Protein AF-K1SCF1-F1 (afdb_monomer)

Secondary structure (DSSP, 8-state):
-PPTT------HHHHHHHHHHHHTTPPPTT--TT--GGGTT----S--S------TTPPPP----TTSSHHHHHHHHTTSS--SSS-----S----GGGTTTT--TTSBHHHHHHHHHHHTT--HHHHHTTHHHHHHHHT-GGGTTSBGGGS-HHHHHHHHHHHHHHHHTT--

Organism: NCBI:txid408170

pLDDT: mean 72.85, std 18.07, range [28.92, 96.31]

Radius of gyration: 22.19 Å; Cα contacts (8 Å, |Δi|>4): 125; chains: 1; bounding box: 51×54×42 Å

Nearest PDB structures (foldseek):
  6an5-assembly1_A  TM=9.673E-01  e=7.065E-09  Aquifex aeolicus VF5
  8dl0-assembly1_A  TM=9.638E-01  e=7.892E-09  Aquifex aeolicus VF5
  8dl0-assembly1_C  TM=8.721E-01  e=1.163E-08  Aquifex aeolicus VF5
  6m96-assembly1_A-2  TM=8.632E-01  e=4.643E-08  Aquifex aeolicus VF5
  7k2t-assembly1_A  TM=8.158E-01  e=1.373E-08  Aquifex aeolicus VF5

Mean predicted aligned error: 15.74 Å

Foldseek 3Di:
DDAPDPDDDDDPVLVVQQVVCVVVVHDRPPPDPPDDPVCHPDDDDLDDDDDDDDDPPDDDDDDDDPSNNPVVVLCCQQVVDPDPDDDDDDDDFDDDPVCLPPQQDQQFFLQVSLVRVCPVSPHDPVLSVVCVVVLCVQLVCVVRRRPRNVPDDPSSSNSSSVSNPPSSCVVPD

InterPro domains:
  IPR003439 ABC transporter-like, ATP-binding domain [PF00005] (47-161)
  IPR027417 P-loop containing nucleoside triphosphate hydrolase [G3DSA:3.40.50.300] (36-164)
  IPR027417 P-loop containing nuc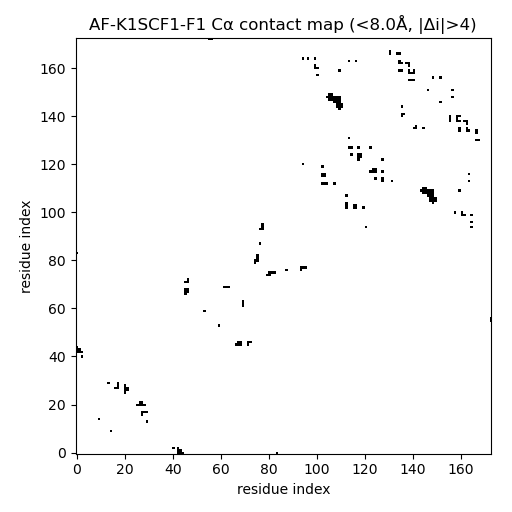leoside triphosphate hydrolase [SSF52540] (40-162)
  IPR050683 Bacterial Polysaccharide Export ATP-binding [PTHR46743] (41-164)

Structure (mmCIF, N/CA/C/O backbone):
data_AF-K1SCF1-F1
#
_entry.id   AF-K1SCF1-F1
#
loop_
_atom_site.group_PDB
_atom_site.id
_atom_site.type_symbol
_atom_site.label_atom_id
_atom_site.label_alt_id
_atom_site.label_comp_id
_atom_site.label_asym_id
_atom_site.label_entity_id
_atom_site.label_seq_id
_atom_site.pdbx_PDB_ins_code
_atom_site.Cartn_x
_atom_site.Cartn_y
_atom_site.Cartn_z
_atom_site.occupancy
_atom_site.B_iso_or_equiv
_atom_site.auth_seq_id
_atom_site.auth_comp_id
_atom_site.auth_asym_id
_atom_site.auth_atom_id
_atom_site.pdbx_PDB_model_num
ATOM 1 N N . GLN A 1 1 ? 12.894 2.328 -20.577 1.00 31.84 1 GLN A N 1
ATOM 2 C CA . GLN A 1 1 ? 13.942 3.375 -20.495 1.00 31.84 1 GLN A CA 1
ATOM 3 C C . GLN A 1 1 ? 13.448 4.508 -19.597 1.00 31.84 1 GLN A C 1
ATOM 5 O O . GLN A 1 1 ? 12.386 5.048 -19.871 1.00 31.84 1 GLN A O 1
ATOM 10 N N . TYR A 1 2 ? 14.151 4.835 -18.507 1.00 28.92 2 TYR A N 1
ATOM 11 C CA . TYR A 1 2 ? 13.762 5.920 -17.590 1.00 28.92 2 TYR A CA 1
ATOM 12 C C . TYR A 1 2 ? 14.666 7.130 -17.847 1.00 28.92 2 TYR A C 1
ATOM 14 O O . TYR A 1 2 ? 15.885 7.013 -17.729 1.00 28.92 2 TYR A O 1
ATOM 22 N N . LYS A 1 3 ? 14.091 8.273 -18.232 1.00 31.50 3 LYS A N 1
ATOM 23 C CA . LYS A 1 3 ? 14.832 9.535 -18.356 1.00 31.50 3 LYS A CA 1
ATOM 24 C C . LYS A 1 3 ? 14.816 10.243 -17.005 1.00 31.50 3 LYS A C 1
ATOM 26 O O . LYS A 1 3 ? 13.754 10.585 -16.492 1.00 31.50 3 LYS A O 1
ATOM 31 N N . LEU A 1 4 ? 15.993 10.443 -16.422 1.00 37.25 4 LEU A N 1
ATOM 32 C CA . LEU A 1 4 ? 16.154 11.315 -15.263 1.00 37.25 4 LEU A CA 1
ATOM 33 C C . LEU A 1 4 ? 15.909 12.772 -15.702 1.00 37.25 4 LEU A C 1
ATOM 35 O O . LEU A 1 4 ? 16.423 13.178 -16.742 1.00 37.25 4 LEU A O 1
ATOM 39 N N . GLY A 1 5 ? 15.161 13.550 -14.912 1.00 41.12 5 GLY A N 1
ATOM 40 C CA . GLY A 1 5 ? 15.111 15.015 -15.044 1.00 41.12 5 GLY A CA 1
ATOM 41 C C . GLY A 1 5 ? 13.875 15.629 -15.707 1.00 41.12 5 GLY A C 1
ATOM 42 O O . GLY A 1 5 ? 13.913 16.808 -16.034 1.00 41.12 5 GLY A O 1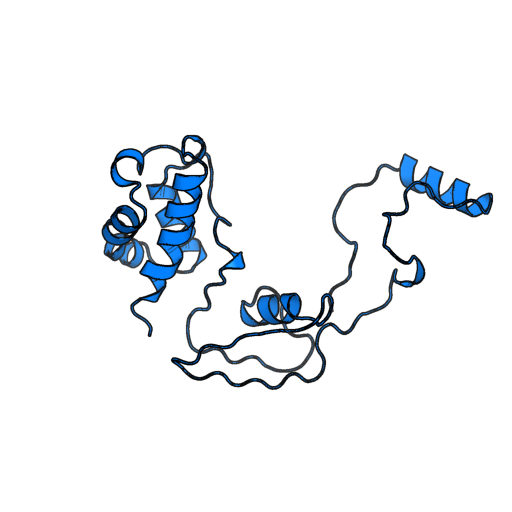
ATOM 43 N N . GLN A 1 6 ? 12.780 14.890 -15.901 1.00 38.72 6 GLN A N 1
ATOM 44 C CA . GLN A 1 6 ? 11.581 15.453 -16.532 1.00 38.72 6 GLN A CA 1
ATOM 45 C C . GLN A 1 6 ? 10.379 15.528 -15.584 1.00 38.72 6 GLN A C 1
ATOM 47 O O . GLN A 1 6 ? 9.333 14.978 -15.894 1.00 38.72 6 GLN A O 1
ATOM 52 N N . ILE A 1 7 ? 10.510 16.209 -14.437 1.00 34.25 7 ILE A N 1
ATOM 53 C CA . ILE A 1 7 ? 9.352 16.793 -13.736 1.00 34.25 7 ILE A CA 1
ATOM 54 C C . ILE A 1 7 ? 9.759 18.126 -13.087 1.00 34.25 7 ILE A C 1
ATOM 56 O O . ILE A 1 7 ? 10.538 18.132 -12.140 1.00 34.25 7 ILE A O 1
ATOM 60 N N . GLY A 1 8 ? 9.148 19.219 -13.559 1.00 32.62 8 GLY A N 1
ATOM 61 C CA . GLY A 1 8 ? 8.691 20.313 -12.692 1.00 32.62 8 GLY A CA 1
ATOM 62 C C . GLY A 1 8 ? 9.539 21.587 -12.614 1.00 32.62 8 GLY A C 1
ATOM 63 O O . GLY A 1 8 ? 10.477 21.653 -11.837 1.00 32.62 8 GLY A O 1
ATOM 64 N N . GLY A 1 9 ? 9.094 22.625 -13.335 1.00 40.50 9 GLY A N 1
ATOM 65 C CA . GLY A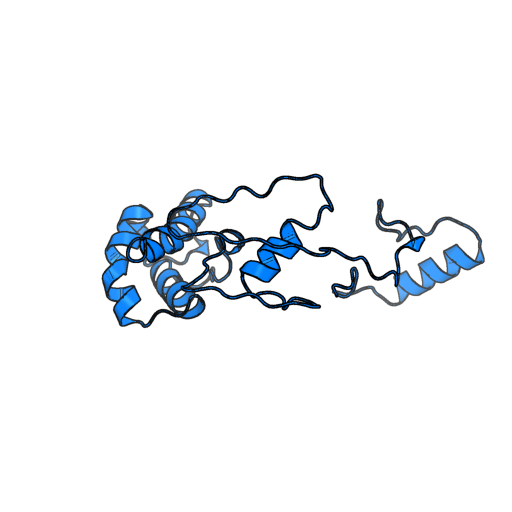 1 9 ? 9.065 24.024 -12.874 1.00 40.50 9 GLY A CA 1
ATOM 66 C C . GLY A 1 9 ? 10.395 24.729 -12.582 1.00 40.50 9 GLY A C 1
ATOM 67 O O . GLY A 1 9 ? 10.846 24.746 -11.444 1.00 40.50 9 GLY A O 1
ATOM 68 N N . GLY A 1 10 ? 10.948 25.429 -13.575 1.00 42.06 10 GLY A N 1
ATOM 69 C CA . GLY A 1 10 ? 12.043 26.386 -13.386 1.00 42.06 10 GLY A CA 1
ATOM 70 C C . GLY A 1 10 ? 11.800 27.648 -14.210 1.00 42.06 10 GLY A C 1
ATOM 71 O O . GLY A 1 10 ? 11.605 27.578 -15.417 1.00 42.06 10 GLY A O 1
ATOM 72 N N . THR A 1 11 ? 11.727 28.793 -13.537 1.00 53.38 11 THR A N 1
ATOM 73 C CA . THR A 1 11 ? 11.431 30.130 -14.069 1.00 53.38 11 THR A CA 1
ATOM 74 C C . THR A 1 11 ? 12.435 30.533 -15.157 1.00 53.38 11 THR A C 1
ATOM 76 O O . THR A 1 11 ? 13.628 30.319 -14.971 1.00 53.38 11 THR A O 1
ATOM 79 N N . LEU A 1 12 ? 11.987 31.185 -16.243 1.00 53.69 12 LEU A N 1
ATOM 80 C CA . LEU A 1 12 ? 12.814 31.722 -17.354 1.00 53.69 12 LEU A CA 1
ATOM 81 C C . LEU A 1 12 ? 14.099 32.450 -16.903 1.00 53.69 12 LEU A C 1
ATOM 83 O O . LEU A 1 12 ? 15.093 32.499 -17.625 1.00 53.69 12 LEU A O 1
ATOM 87 N N . THR A 1 13 ? 14.081 33.017 -15.697 1.00 57.59 13 THR A N 1
ATOM 88 C CA . THR A 1 13 ? 15.220 33.673 -15.054 1.00 57.59 13 THR A CA 1
ATOM 89 C C . THR A 1 13 ? 16.366 32.714 -14.713 1.00 57.59 13 THR A C 1
ATOM 91 O O . THR A 1 13 ? 17.522 33.102 -14.860 1.00 57.59 13 THR A O 1
ATOM 94 N N . HIS A 1 14 ? 16.080 31.468 -14.318 1.00 55.28 14 HIS A N 1
ATOM 95 C CA . HIS A 1 14 ? 17.094 30.450 -14.021 1.00 55.28 14 HIS A CA 1
ATOM 96 C C . HIS A 1 14 ? 17.827 29.994 -15.287 1.00 55.28 14 HIS A C 1
ATOM 98 O O . HIS A 1 14 ? 19.055 29.948 -15.284 1.00 55.28 14 HIS A O 1
ATOM 104 N N . ASP A 1 15 ? 17.103 29.764 -16.387 1.00 54.84 15 ASP A N 1
ATOM 105 C CA . ASP A 1 15 ? 17.696 29.365 -17.672 1.00 54.84 15 ASP A CA 1
ATOM 106 C C . ASP A 1 15 ? 18.602 30.460 -18.252 1.00 54.84 15 ASP A C 1
ATOM 108 O O . ASP A 1 15 ? 19.698 30.182 -18.747 1.00 54.84 15 ASP A O 1
ATOM 112 N N . LEU A 1 16 ? 18.185 31.725 -18.133 1.00 62.31 16 LEU A N 1
ATOM 113 C CA . LEU A 1 16 ? 19.006 32.876 -18.512 1.00 62.31 16 LEU A CA 1
ATOM 114 C C . LEU A 1 16 ? 20.277 32.957 -17.662 1.00 62.31 16 LEU A C 1
ATOM 116 O O . LEU A 1 16 ? 21.365 33.147 -18.202 1.00 62.31 16 LEU A O 1
ATOM 120 N N . GLN A 1 17 ? 20.171 32.786 -16.346 1.00 63.38 17 GLN A N 1
ATOM 121 C CA . GLN A 1 17 ? 21.317 32.876 -15.442 1.00 63.38 17 GLN A CA 1
ATOM 122 C C . GLN A 1 17 ? 22.341 31.757 -15.695 1.00 63.38 17 GLN A C 1
ATOM 124 O O . GLN A 1 17 ? 23.545 32.020 -15.732 1.00 63.38 17 GLN A O 1
ATOM 129 N N . SER A 1 18 ? 21.862 30.545 -15.970 1.00 62.31 18 SER A N 1
ATOM 130 C CA . SER A 1 18 ? 22.674 29.390 -16.359 1.00 62.31 18 SER A CA 1
ATOM 131 C C . SER A 1 18 ? 23.340 29.571 -17.732 1.00 62.31 18 SER A C 1
ATOM 133 O O . SER A 1 18 ? 24.515 29.234 -17.912 1.00 62.31 18 SER A O 1
ATOM 135 N N . TRP A 1 19 ? 22.649 30.188 -18.698 1.00 60.09 19 TRP A N 1
ATOM 136 C CA . TRP A 1 19 ? 23.232 30.563 -19.993 1.00 60.09 19 TRP A CA 1
ATOM 137 C C . TRP A 1 19 ? 24.335 31.623 -19.844 1.00 60.09 19 TRP A C 1
ATOM 139 O O . TRP A 1 19 ? 25.435 31.456 -20.374 1.00 60.09 19 TRP A O 1
ATOM 149 N N . TRP A 1 20 ? 24.092 32.670 -19.050 1.00 58.97 20 TRP A N 1
ATOM 150 C CA . TRP A 1 20 ? 25.073 33.723 -18.768 1.00 58.97 20 TRP A CA 1
ATOM 151 C C . TRP A 1 20 ? 26.308 33.209 -18.008 1.00 58.97 20 TRP A C 1
ATOM 153 O O . TRP A 1 20 ? 27.419 33.678 -18.269 1.00 58.97 20 TRP A O 1
ATOM 163 N N . ALA A 1 21 ? 26.147 32.237 -17.104 1.00 61.94 21 ALA A N 1
ATOM 164 C CA . ALA A 1 21 ? 27.261 31.588 -16.408 1.00 61.94 21 ALA A CA 1
ATOM 165 C C . ALA A 1 21 ? 28.153 30.787 -17.376 1.00 61.94 21 ALA A C 1
ATOM 167 O O . ALA A 1 21 ? 29.379 30.937 -17.347 1.00 61.94 21 ALA A O 1
ATOM 168 N N . ARG A 1 22 ? 27.542 30.037 -18.308 1.00 61.16 22 ARG A N 1
ATOM 169 C CA . ARG A 1 22 ? 28.258 29.294 -19.364 1.00 61.16 22 ARG A CA 1
ATOM 170 C C . ARG A 1 22 ? 29.042 30.207 -20.302 1.00 61.16 22 ARG A C 1
ATOM 172 O O . ARG A 1 22 ? 30.190 29.904 -20.609 1.00 61.16 22 ARG A O 1
ATOM 179 N N . VAL A 1 23 ? 28.466 31.337 -20.716 1.00 70.00 23 VAL A N 1
ATOM 180 C CA . VAL A 1 23 ? 29.140 32.306 -21.605 1.00 70.00 23 VAL A CA 1
ATOM 181 C C . VAL A 1 23 ? 30.361 32.949 -20.933 1.00 70.00 23 VAL A C 1
ATOM 183 O O . VAL A 1 23 ? 31.336 33.264 -21.609 1.00 70.00 23 VAL A O 1
ATOM 186 N N . ARG A 1 24 ? 30.356 33.105 -19.602 1.00 68.12 24 ARG A N 1
ATOM 187 C CA . ARG A 1 24 ? 31.503 33.645 -18.846 1.00 68.12 24 ARG A CA 1
ATOM 188 C C . ARG A 1 24 ? 32.497 32.588 -18.355 1.00 68.12 24 ARG A C 1
ATOM 190 O O . ARG A 1 24 ? 33.424 32.945 -17.632 1.00 68.12 24 ARG A O 1
ATOM 197 N N . GLY A 1 25 ? 32.300 31.313 -18.697 1.00 55.97 25 GLY A N 1
ATOM 198 C CA . GLY A 1 25 ? 33.169 30.219 -18.254 1.00 55.97 25 GLY A CA 1
ATOM 199 C C . GLY A 1 25 ? 33.216 30.025 -16.732 1.00 55.97 25 GLY A C 1
ATOM 200 O O . GLY A 1 25 ? 34.204 29.504 -16.223 1.00 55.97 25 GLY A O 1
ATOM 201 N N . LYS A 1 26 ? 32.186 30.468 -15.996 1.00 60.38 26 LYS A N 1
ATOM 202 C CA . LYS A 1 26 ? 32.062 30.256 -14.545 1.00 60.38 26 LYS A CA 1
ATOM 203 C C . LYS A 1 26 ? 31.111 29.097 -14.251 1.00 60.38 26 LYS A C 1
ATOM 205 O O . LYS A 1 26 ? 30.209 28.819 -15.038 1.00 60.38 26 LYS A O 1
ATOM 210 N N . GLU A 1 27 ? 31.316 28.436 -13.112 1.00 55.47 27 GLU A N 1
ATOM 211 C CA . GLU A 1 27 ? 30.445 27.351 -12.650 1.00 55.47 27 GLU A CA 1
ATOM 212 C C . GLU A 1 27 ? 29.011 27.858 -12.439 1.00 55.47 27 GLU A C 1
ATOM 214 O O . GLU A 1 27 ? 28.785 28.943 -11.899 1.00 55.47 27 GLU A O 1
ATOM 219 N N . ASP A 1 28 ? 28.044 27.088 -12.938 1.00 59.50 28 ASP A N 1
ATOM 220 C CA . ASP A 1 28 ? 26.631 27.453 -12.959 1.00 59.50 28 ASP A CA 1
ATOM 221 C C . ASP A 1 28 ? 26.019 27.301 -11.554 1.00 59.50 28 ASP A C 1
ATOM 223 O O . ASP A 1 28 ? 25.980 26.183 -11.028 1.00 59.50 28 ASP A O 1
ATOM 227 N N . PRO A 1 29 ? 25.522 28.389 -10.939 1.00 56.69 29 PRO A N 1
ATOM 228 C CA . PRO A 1 29 ? 25.039 28.383 -9.559 1.00 56.69 29 PRO A CA 1
ATOM 229 C C . PRO A 1 29 ? 23.756 27.563 -9.354 1.00 56.69 29 PRO A C 1
ATOM 231 O O . PRO A 1 29 ? 23.407 27.274 -8.213 1.00 56.69 29 PRO A O 1
ATOM 234 N N . ASN A 1 30 ? 23.064 27.171 -10.432 1.00 55.69 30 ASN A N 1
ATOM 235 C CA . ASN A 1 30 ? 21.850 26.349 -10.376 1.00 55.69 30 ASN A CA 1
ATOM 236 C C . ASN A 1 30 ? 22.130 24.847 -10.567 1.00 55.69 30 ASN A C 1
ATOM 238 O O . ASN A 1 30 ? 21.198 24.049 -10.696 1.00 55.69 30 ASN A O 1
ATOM 242 N N . THR A 1 31 ? 23.398 24.431 -10.614 1.00 51.34 31 THR A N 1
ATOM 243 C CA . THR A 1 31 ? 23.734 23.007 -10.687 1.00 51.34 31 THR A CA 1
ATOM 244 C C . THR A 1 31 ? 23.375 22.313 -9.377 1.00 51.34 31 THR A C 1
ATOM 246 O O . THR A 1 31 ? 23.900 22.620 -8.309 1.00 51.34 31 THR A O 1
ATOM 249 N N . VAL A 1 32 ? 22.451 21.352 -9.456 1.00 51.22 32 VAL A N 1
ATOM 250 C CA . VAL A 1 32 ? 22.096 20.503 -8.317 1.00 51.22 32 VAL A CA 1
ATOM 251 C C . VAL A 1 32 ? 23.345 19.717 -7.919 1.00 51.22 32 VAL A C 1
ATOM 253 O O . VAL A 1 32 ? 23.805 18.850 -8.673 1.00 51.22 32 VAL A O 1
ATOM 256 N N . ILE A 1 33 ? 23.904 20.057 -6.755 1.00 43.38 33 ILE A N 1
ATOM 257 C CA . ILE A 1 33 ? 25.123 19.462 -6.200 1.00 43.38 33 ILE A CA 1
ATOM 258 C C . ILE A 1 33 ? 24.990 17.934 -6.244 1.00 43.38 33 ILE A C 1
ATOM 260 O O . ILE A 1 33 ? 24.084 17.362 -5.641 1.00 43.38 33 ILE A O 1
ATOM 264 N N . GLY A 1 34 ? 25.883 17.281 -6.993 1.00 49.22 34 GLY A N 1
ATOM 265 C CA . GLY A 1 34 ? 25.903 15.825 -7.179 1.00 49.22 34 GLY A CA 1
ATOM 266 C C . GLY A 1 34 ? 25.426 15.317 -8.545 1.00 49.22 34 GLY A C 1
ATOM 267 O O . GLY A 1 34 ? 25.483 14.111 -8.778 1.00 49.22 34 GLY A O 1
ATOM 268 N N . THR A 1 35 ? 25.005 16.192 -9.467 1.00 45.22 35 THR A N 1
ATOM 269 C CA . THR A 1 35 ? 24.586 15.774 -10.817 1.00 45.22 35 THR A CA 1
ATOM 270 C C . THR A 1 35 ? 25.654 16.121 -11.849 1.00 45.22 35 THR A C 1
ATOM 272 O O . THR A 1 35 ? 25.825 17.274 -12.235 1.00 45.22 35 THR A O 1
ATOM 275 N N . ASP A 1 36 ? 26.388 15.107 -12.299 1.00 45.00 36 ASP A N 1
ATOM 276 C CA . ASP A 1 36 ? 27.412 15.226 -13.335 1.00 45.00 36 ASP A CA 1
ATOM 277 C C . ASP A 1 36 ? 26.759 15.682 -14.658 1.00 45.00 36 ASP A C 1
ATOM 279 O O . ASP A 1 36 ? 25.945 14.964 -15.250 1.00 45.00 36 ASP A O 1
ATOM 283 N N . ALA A 1 37 ? 27.087 16.888 -15.133 1.00 46.78 37 ALA A N 1
ATOM 284 C CA . ALA A 1 37 ? 26.483 17.507 -16.323 1.00 46.78 37 ALA A CA 1
ATOM 285 C C . ALA A 1 37 ? 26.648 16.665 -17.609 1.00 46.78 37 ALA A C 1
ATOM 287 O O . ALA A 1 37 ? 25.942 16.872 -18.595 1.00 46.78 37 ALA A O 1
ATOM 288 N N . ARG A 1 38 ? 27.540 15.664 -17.592 1.00 49.16 38 ARG A N 1
ATOM 289 C CA . ARG A 1 38 ? 27.777 14.695 -18.676 1.00 49.16 38 ARG A CA 1
ATOM 290 C C . ARG A 1 38 ? 26.683 13.628 -18.832 1.00 49.16 38 ARG A C 1
ATOM 292 O O . ARG A 1 38 ? 26.769 12.815 -19.755 1.00 49.16 38 ARG A O 1
ATOM 299 N N . LEU A 1 39 ? 25.701 13.581 -17.930 1.00 47.34 39 LEU A N 1
ATOM 300 C CA . LEU A 1 39 ? 24.643 12.562 -17.911 1.00 47.34 39 LEU A CA 1
ATOM 301 C C . LEU A 1 39 ? 23.312 13.033 -18.519 1.00 47.34 39 LEU A C 1
ATOM 303 O O . LEU A 1 39 ? 22.424 12.207 -18.737 1.00 47.34 39 LEU A O 1
ATOM 307 N N . PHE A 1 40 ? 23.174 14.319 -18.859 1.00 37.84 40 PHE A N 1
ATOM 308 C CA . PHE A 1 40 ? 22.005 14.813 -19.588 1.00 37.84 40 PHE A CA 1
ATOM 309 C C . PHE A 1 40 ? 21.930 14.155 -20.974 1.00 37.84 40 PHE A C 1
ATOM 311 O O . PHE A 1 40 ? 22.781 14.371 -21.832 1.00 37.84 40 PHE A O 1
ATOM 318 N N . GLY A 1 41 ? 20.915 13.313 -21.178 1.00 43.16 41 GLY A N 1
ATOM 319 C CA . GLY A 1 41 ? 20.676 12.605 -22.440 1.00 43.16 41 GLY A CA 1
ATOM 320 C C . GLY A 1 41 ? 21.334 11.226 -22.566 1.00 43.16 41 GLY A C 1
ATOM 321 O O . GLY A 1 41 ? 21.097 10.554 -23.568 1.00 43.16 41 GLY A O 1
ATOM 322 N N . LYS A 1 42 ? 22.102 10.751 -21.573 1.00 45.75 42 LYS A N 1
ATOM 323 C CA . LYS A 1 42 ? 22.629 9.377 -21.598 1.00 45.75 42 LYS A CA 1
ATOM 324 C C . LYS A 1 42 ? 21.588 8.384 -21.091 1.00 45.75 42 LYS A C 1
ATOM 326 O O . LYS A 1 42 ? 21.181 8.418 -19.932 1.00 45.75 42 LYS A O 1
ATOM 331 N N . THR A 1 43 ? 21.184 7.467 -21.964 1.00 49.28 43 THR A N 1
ATOM 332 C CA . THR A 1 43 ? 20.362 6.310 -21.604 1.00 49.28 43 THR A CA 1
ATOM 333 C C . THR A 1 43 ? 21.153 5.409 -20.658 1.00 49.28 43 THR A C 1
ATOM 335 O O . THR A 1 43 ? 22.185 4.861 -21.038 1.00 49.28 43 THR A O 1
ATOM 338 N N . PHE A 1 44 ? 20.684 5.263 -19.419 1.00 64.44 44 PHE A N 1
ATOM 339 C CA . PHE A 1 44 ? 21.274 4.352 -18.443 1.00 64.44 44 PHE A CA 1
ATOM 340 C C . PHE A 1 44 ? 20.478 3.046 -18.394 1.00 64.44 44 PHE A C 1
ATOM 342 O O . PHE A 1 44 ? 19.255 3.052 -18.220 1.00 64.44 44 PHE A O 1
ATOM 349 N N . MET A 1 45 ? 21.173 1.919 -18.547 1.00 67.56 45 MET A N 1
ATOM 350 C CA . MET A 1 45 ? 20.575 0.593 -18.437 1.00 67.56 45 MET A CA 1
ATOM 351 C C . MET A 1 45 ? 20.465 0.215 -16.959 1.00 67.56 45 MET A C 1
ATOM 353 O O . MET A 1 45 ? 21.448 -0.137 -16.317 1.00 67.56 45 MET A O 1
ATOM 357 N N . ALA A 1 46 ? 19.257 0.339 -16.410 1.00 74.12 46 ALA A N 1
ATOM 358 C CA . ALA A 1 46 ? 19.003 0.090 -14.992 1.00 74.12 46 ALA A CA 1
ATOM 359 C C . ALA A 1 46 ? 18.971 -1.403 -14.625 1.00 74.12 46 ALA A C 1
ATOM 361 O O . ALA A 1 46 ? 19.254 -1.744 -13.483 1.00 74.12 46 ALA A O 1
ATOM 362 N N . LEU A 1 47 ? 18.609 -2.271 -15.571 1.00 74.56 47 LEU A N 1
ATOM 363 C CA . LEU A 1 47 ? 18.627 -3.729 -15.445 1.00 74.56 47 LEU A CA 1
ATOM 364 C C . LEU A 1 47 ? 19.111 -4.306 -16.773 1.00 74.56 47 LEU A C 1
ATOM 366 O O . LEU A 1 47 ? 18.741 -3.781 -17.822 1.00 74.56 47 LEU A O 1
ATOM 370 N N . ASN A 1 48 ? 19.919 -5.361 -16.720 1.00 79.50 48 ASN A N 1
ATOM 371 C CA . ASN A 1 48 ? 20.463 -6.029 -17.897 1.00 79.50 48 ASN A CA 1
ATOM 372 C C . ASN A 1 48 ? 20.387 -7.545 -17.700 1.00 79.50 48 ASN A C 1
ATOM 374 O O . ASN A 1 48 ? 21.071 -8.050 -16.814 1.00 79.50 48 ASN A O 1
ATOM 378 N N . GLY A 1 49 ? 19.552 -8.232 -18.487 1.00 76.75 49 GLY A N 1
ATOM 379 C CA . GLY A 1 49 ? 19.454 -9.698 -18.492 1.00 76.75 49 GLY A CA 1
ATOM 380 C C . GLY A 1 49 ? 19.207 -10.315 -17.113 1.00 76.75 49 GLY A C 1
ATOM 381 O O . GLY A 1 49 ? 20.031 -11.084 -16.629 1.00 76.75 49 GLY A O 1
ATOM 382 N N . VAL A 1 50 ? 18.116 -9.926 -16.445 1.00 82.25 50 VAL A N 1
ATOM 383 C CA . VAL A 1 50 ? 17.757 -10.478 -15.129 1.00 82.25 50 VAL A CA 1
ATOM 384 C C . VAL A 1 50 ? 16.773 -11.628 -15.310 1.00 82.25 50 VAL A C 1
ATOM 386 O O . VAL A 1 50 ? 15.614 -11.389 -15.640 1.00 82.25 50 VAL A O 1
ATOM 389 N N . ASP A 1 51 ? 17.220 -12.844 -15.010 1.00 84.69 51 ASP A N 1
ATOM 390 C CA . ASP A 1 51 ? 16.380 -14.038 -14.937 1.00 84.69 51 ASP A CA 1
ATOM 391 C C . ASP A 1 51 ? 16.128 -14.409 -13.473 1.00 84.69 51 ASP A C 1
ATOM 393 O O . ASP A 1 51 ? 17.054 -14.659 -12.700 1.00 84.69 51 ASP A O 1
ATOM 397 N N . LEU A 1 52 ? 14.856 -14.414 -13.074 1.00 86.19 52 LEU A N 1
ATOM 398 C CA . LEU A 1 52 ? 14.435 -14.678 -11.702 1.00 86.19 52 LEU A CA 1
ATOM 399 C C . LEU A 1 52 ? 13.128 -15.474 -11.707 1.00 86.19 52 LEU A C 1
ATOM 401 O O . LEU A 1 52 ? 12.149 -15.069 -12.330 1.00 86.19 52 LEU A O 1
ATOM 405 N N . THR A 1 53 ? 13.097 -16.575 -10.959 1.00 87.31 53 THR A N 1
ATOM 406 C CA . THR A 1 53 ? 11.876 -17.330 -10.652 1.00 87.31 53 THR A CA 1
ATOM 407 C C . THR A 1 53 ? 11.722 -17.386 -9.139 1.00 87.31 53 THR A C 1
ATOM 409 O O . THR A 1 53 ? 12.679 -17.718 -8.449 1.00 87.31 53 THR A O 1
ATOM 412 N N . VAL A 1 54 ? 10.536 -17.039 -8.637 1.00 85.00 54 VAL A N 1
ATOM 413 C CA . VAL A 1 54 ? 10.191 -17.094 -7.209 1.00 85.00 54 VAL A CA 1
ATOM 414 C C . VAL A 1 54 ? 8.937 -17.939 -7.064 1.00 85.00 54 VAL A C 1
ATOM 416 O O . VAL A 1 54 ? 7.926 -17.673 -7.723 1.00 85.00 54 VAL A O 1
ATOM 419 N N . TYR A 1 55 ? 9.000 -18.959 -6.219 1.00 85.69 55 TYR A N 1
ATOM 420 C CA . TYR A 1 55 ? 7.886 -19.855 -5.949 1.00 85.69 55 TYR A CA 1
ATOM 421 C C . TYR A 1 55 ? 7.042 -19.369 -4.766 1.00 85.69 55 TYR A C 1
ATOM 423 O O . TYR A 1 55 ? 7.445 -18.534 -3.954 1.00 85.69 55 TYR A O 1
ATOM 431 N N . LYS A 1 56 ? 5.814 -19.891 -4.670 1.00 81.38 56 LYS A N 1
ATOM 432 C CA . LYS A 1 56 ? 4.908 -19.574 -3.562 1.00 81.38 56 LYS A CA 1
ATOM 433 C C . LYS A 1 56 ? 5.547 -20.002 -2.235 1.00 81.38 56 LYS A C 1
ATOM 435 O O . LYS A 1 56 ? 5.981 -21.141 -2.109 1.00 81.38 56 LYS A O 1
ATOM 440 N N . GLY A 1 57 ? 5.544 -19.102 -1.255 1.00 82.38 57 GLY A N 1
ATOM 441 C CA . GLY A 1 57 ? 6.115 -19.339 0.075 1.00 82.38 57 GLY A CA 1
ATOM 442 C C . GLY A 1 57 ? 7.603 -19.000 0.198 1.00 82.38 57 GLY A C 1
ATOM 443 O O . GLY A 1 57 ? 8.142 -19.076 1.298 1.00 82.38 57 GLY A O 1
ATOM 444 N N . GLU A 1 58 ? 8.264 -18.589 -0.886 1.00 84.06 58 GLU A N 1
ATOM 445 C CA . GLU A 1 58 ? 9.654 -18.141 -0.828 1.00 84.06 58 GLU A CA 1
ATOM 446 C C . GLU A 1 58 ? 9.758 -16.664 -0.433 1.00 84.06 58 GLU A C 1
ATOM 448 O O . GLU A 1 58 ? 8.989 -15.812 -0.885 1.00 84.06 58 GLU A O 1
ATOM 453 N N . ALA A 1 59 ? 10.761 -16.353 0.387 1.00 82.62 59 ALA A N 1
ATOM 454 C CA . ALA A 1 59 ? 11.151 -14.985 0.693 1.00 82.62 59 ALA A CA 1
ATOM 455 C C . ALA A 1 59 ? 12.350 -14.588 -0.180 1.00 82.62 59 ALA A C 1
ATOM 457 O O . ALA A 1 59 ? 13.423 -15.181 -0.077 1.00 82.62 59 ALA A O 1
ATOM 458 N N . LEU A 1 60 ? 12.183 -13.562 -1.019 1.00 84.12 60 LEU A N 1
ATOM 459 C CA . LEU A 1 60 ? 13.254 -13.022 -1.857 1.00 84.12 60 LEU A CA 1
ATOM 460 C C . LEU A 1 60 ? 13.815 -11.722 -1.265 1.00 84.12 60 LEU A C 1
ATOM 462 O O . LEU A 1 60 ? 13.111 -10.718 -1.169 1.00 84.12 60 LEU A O 1
ATOM 466 N N . GLY A 1 61 ? 15.110 -11.717 -0.944 1.00 87.50 61 GLY A N 1
ATOM 467 C CA . GLY A 1 61 ? 15.854 -10.511 -0.576 1.00 87.50 61 GLY A CA 1
ATOM 468 C C . GLY A 1 61 ? 16.650 -9.949 -1.756 1.00 87.50 61 GLY A C 1
ATOM 469 O O . GLY A 1 61 ? 17.516 -10.630 -2.296 1.00 87.50 61 GLY A O 1
ATOM 470 N N . ILE A 1 62 ? 16.404 -8.690 -2.137 1.00 84.25 62 ILE A N 1
ATOM 471 C CA . ILE A 1 62 ? 17.161 -8.001 -3.197 1.00 84.25 62 ILE A CA 1
ATOM 472 C C . ILE A 1 62 ? 18.171 -7.045 -2.552 1.00 84.25 62 ILE A C 1
ATOM 474 O O . ILE A 1 62 ? 17.802 -5.983 -2.046 1.00 84.25 62 ILE A O 1
ATOM 478 N N . ILE A 1 63 ? 19.458 -7.392 -2.607 1.00 83.56 63 ILE A N 1
ATOM 479 C CA . ILE A 1 63 ? 20.559 -6.597 -2.040 1.00 83.56 63 ILE A CA 1
ATOM 480 C C . ILE A 1 63 ? 21.528 -6.118 -3.124 1.00 83.56 63 ILE A C 1
ATOM 482 O O . ILE A 1 63 ? 21.662 -6.723 -4.181 1.00 83.56 63 ILE A O 1
ATOM 486 N N . GLY A 1 64 ? 22.203 -4.995 -2.880 1.00 84.75 64 GLY A N 1
ATOM 487 C CA . GLY A 1 64 ? 23.164 -4.424 -3.826 1.00 84.75 64 GLY A CA 1
ATOM 488 C C . GLY A 1 64 ? 23.471 -2.960 -3.533 1.00 84.75 64 GLY A C 1
ATOM 489 O O . GLY A 1 64 ? 22.774 -2.318 -2.745 1.00 84.75 64 GLY A O 1
ATOM 490 N N . ARG A 1 65 ? 24.490 -2.401 -4.190 1.00 84.00 65 ARG A N 1
ATOM 491 C CA . ARG A 1 65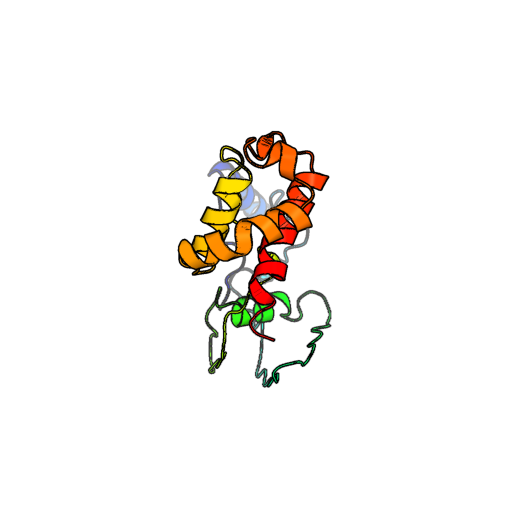 ? 24.898 -0.993 -4.017 1.00 84.00 65 ARG A CA 1
ATOM 492 C C . ARG A 1 65 ? 23.809 -0.011 -4.478 1.00 84.00 65 ARG A C 1
ATOM 494 O O . ARG A 1 65 ? 22.875 -0.377 -5.202 1.00 84.00 65 ARG A O 1
ATOM 501 N N . ASN A 1 66 ? 23.904 1.248 -4.055 1.00 78.00 66 ASN A N 1
ATOM 502 C CA . ASN A 1 66 ? 23.059 2.317 -4.597 1.00 78.00 66 ASN A CA 1
ATOM 503 C C . ASN A 1 66 ? 23.299 2.445 -6.110 1.00 78.00 66 ASN A C 1
ATOM 505 O O . ASN A 1 66 ? 24.426 2.301 -6.570 1.00 78.00 66 ASN A O 1
ATOM 509 N N . GLY A 1 67 ? 22.228 2.632 -6.885 1.00 78.44 67 GLY A N 1
ATOM 510 C CA . GLY A 1 67 ? 22.297 2.651 -8.353 1.00 78.44 67 GLY A CA 1
ATOM 511 C C . GLY A 1 67 ? 22.284 1.278 -9.041 1.00 78.44 67 GLY A C 1
ATOM 512 O O . GLY A 1 67 ? 22.156 1.232 -10.256 1.00 78.44 67 GLY A O 1
ATOM 513 N N . ALA A 1 68 ? 22.310 0.159 -8.305 1.00 80.06 68 ALA A N 1
ATOM 514 C CA . ALA A 1 68 ? 22.301 -1.197 -8.884 1.00 80.06 68 ALA A CA 1
ATOM 515 C C . ALA A 1 68 ? 20.957 -1.641 -9.513 1.00 80.06 68 ALA A C 1
ATOM 517 O O . ALA A 1 68 ? 20.775 -2.816 -9.796 1.00 80.06 68 ALA A O 1
ATOM 518 N N . GLY A 1 69 ? 19.977 -0.743 -9.662 1.00 82.06 69 GLY A N 1
ATOM 519 C CA . GLY A 1 69 ? 18.696 -1.071 -10.302 1.00 82.06 69 GLY A CA 1
ATOM 520 C C . GLY A 1 69 ? 17.614 -1.680 -9.403 1.00 82.06 69 GLY A C 1
ATOM 521 O O . GLY A 1 69 ? 16.509 -1.908 -9.882 1.00 82.06 69 GLY A O 1
ATOM 522 N N . LYS A 1 70 ? 17.861 -1.875 -8.097 1.00 88.38 70 LYS A N 1
ATOM 523 C CA . LYS A 1 70 ? 16.899 -2.486 -7.147 1.00 88.38 70 LYS A CA 1
ATOM 524 C C . LYS A 1 70 ? 15.505 -1.847 -7.185 1.00 88.38 70 LYS A C 1
ATOM 526 O O . LYS A 1 70 ? 14.506 -2.539 -7.337 1.00 88.38 70 LYS A O 1
ATOM 531 N N . SER A 1 71 ? 15.432 -0.518 -7.090 1.00 82.19 71 SER A N 1
ATOM 532 C CA . SER A 1 71 ? 14.154 0.207 -7.136 1.00 82.19 71 SER A CA 1
ATOM 533 C C . SER A 1 71 ? 13.474 0.093 -8.500 1.00 82.19 71 SER A C 1
ATOM 535 O O . SER A 1 71 ? 12.251 0.070 -8.570 1.00 82.19 71 SER A O 1
ATOM 537 N N . THR A 1 72 ? 14.246 -0.004 -9.584 1.00 83.81 72 THR A N 1
ATOM 538 C CA . THR A 1 72 ? 13.707 -0.232 -10.930 1.00 83.81 72 THR A CA 1
ATOM 539 C C . THR A 1 72 ? 13.130 -1.640 -11.055 1.00 83.81 72 THR A C 1
ATOM 541 O O . THR A 1 72 ? 12.029 -1.787 -11.574 1.00 83.81 72 THR A O 1
ATOM 544 N N . LEU A 1 73 ? 13.814 -2.653 -10.514 1.00 83.75 73 LEU A N 1
ATOM 545 C CA . LEU A 1 73 ? 13.321 -4.031 -10.458 1.00 83.75 73 LEU A CA 1
ATOM 546 C C . LEU A 1 73 ? 12.020 -4.128 -9.656 1.00 83.75 73 LEU A C 1
ATOM 548 O O . LEU A 1 73 ? 11.054 -4.701 -10.144 1.00 83.75 73 LEU A O 1
ATOM 552 N N . LEU A 1 74 ? 11.952 -3.494 -8.480 1.00 82.88 74 LEU A N 1
ATOM 553 C CA . LEU A 1 74 ? 10.727 -3.457 -7.675 1.00 82.88 74 LEU A CA 1
ATOM 554 C C . LEU A 1 74 ? 9.561 -2.780 -8.409 1.00 82.88 74 LEU A C 1
ATOM 556 O O . LEU A 1 74 ? 8.464 -3.325 -8.406 1.00 82.88 74 LEU A O 1
ATOM 560 N N . LYS A 1 75 ? 9.793 -1.646 -9.088 1.00 79.06 75 LYS A N 1
ATOM 561 C CA . LYS A 1 75 ? 8.763 -0.959 -9.898 1.00 79.06 75 LYS A CA 1
ATOM 562 C C . LYS A 1 75 ? 8.245 -1.814 -11.052 1.00 79.06 75 LYS A C 1
ATOM 564 O O . LYS A 1 75 ? 7.073 -1.735 -11.412 1.00 79.06 75 LYS A O 1
ATOM 569 N N . ILE A 1 76 ? 9.134 -2.592 -11.658 1.00 83.44 76 ILE A N 1
ATOM 570 C CA . ILE A 1 76 ? 8.795 -3.495 -12.751 1.00 83.44 76 ILE A CA 1
ATOM 571 C C . ILE A 1 76 ? 7.978 -4.688 -12.225 1.00 83.44 76 ILE A C 1
ATOM 573 O O . ILE A 1 76 ? 6.928 -5.003 -12.785 1.00 83.44 76 ILE A O 1
ATOM 577 N N . LEU A 1 77 ? 8.384 -5.292 -11.102 1.00 80.31 77 LEU A N 1
ATOM 578 C CA . LEU A 1 77 ? 7.635 -6.375 -10.447 1.00 80.31 77 LEU A CA 1
ATOM 579 C C . LEU A 1 77 ? 6.265 -5.911 -9.929 1.00 80.31 77 LEU A C 1
ATOM 581 O O . LEU A 1 77 ? 5.298 -6.665 -9.997 1.00 80.31 77 LEU A O 1
ATOM 585 N N . SER A 1 78 ? 6.152 -4.661 -9.472 1.00 73.75 78 SER A N 1
ATOM 586 C CA . SER A 1 78 ? 4.884 -4.055 -9.048 1.00 73.75 78 SER A CA 1
ATOM 587 C C . SER A 1 78 ? 4.032 -3.526 -10.210 1.00 73.75 78 SER A C 1
ATOM 589 O O . SER A 1 78 ? 3.010 -2.894 -9.967 1.00 73.75 78 SER A O 1
ATOM 591 N N . ARG A 1 79 ? 4.439 -3.748 -11.471 1.00 73.88 79 ARG A N 1
ATOM 592 C CA . ARG A 1 79 ? 3.757 -3.273 -12.694 1.00 73.88 79 ARG A CA 1
ATOM 593 C C . ARG A 1 79 ? 3.586 -1.750 -12.809 1.00 73.88 79 ARG A C 1
ATOM 595 O O . ARG A 1 79 ? 2.824 -1.288 -13.652 1.00 73.88 79 ARG A O 1
ATOM 602 N N . ILE A 1 80 ? 4.337 -0.961 -12.041 1.00 76.00 80 ILE A N 1
ATOM 603 C CA . ILE A 1 80 ? 4.368 0.508 -12.176 1.00 76.00 80 ILE A CA 1
ATOM 604 C C . ILE A 1 80 ? 5.058 0.908 -13.486 1.00 76.00 80 ILE A C 1
ATOM 606 O O . ILE A 1 80 ? 4.786 1.957 -14.066 1.00 76.00 80 ILE A O 1
ATOM 610 N N . THR A 1 81 ? 6.001 0.096 -13.963 1.00 75.75 81 THR A N 1
ATOM 611 C CA . THR A 1 81 ? 6.738 0.362 -15.201 1.00 75.75 81 THR A CA 1
ATOM 612 C C . THR A 1 81 ? 6.914 -0.929 -15.986 1.00 75.75 81 THR A C 1
ATOM 614 O O . THR A 1 81 ? 7.327 -1.938 -15.425 1.00 75.75 81 THR A O 1
ATOM 617 N N . ALA A 1 82 ? 6.625 -0.903 -17.287 1.00 75.75 82 ALA A N 1
ATOM 618 C CA . ALA A 1 82 ? 6.858 -2.052 -18.155 1.00 75.75 82 ALA A CA 1
ATOM 619 C C . ALA A 1 82 ? 8.368 -2.285 -18.381 1.00 75.75 82 ALA A C 1
ATOM 621 O O . ALA A 1 82 ? 9.137 -1.313 -18.450 1.00 75.75 82 ALA A O 1
ATOM 622 N N . PRO A 1 83 ? 8.817 -3.548 -18.514 1.00 81.56 83 PRO A N 1
ATOM 623 C CA . PRO A 1 83 ? 10.183 -3.835 -18.929 1.00 81.56 83 PRO A CA 1
ATOM 624 C C . PRO A 1 83 ? 10.435 -3.280 -20.339 1.00 81.56 83 PRO A C 1
ATOM 626 O O . PRO A 1 83 ? 9.516 -3.125 -21.138 1.00 81.56 83 PRO A O 1
ATOM 629 N N . THR A 1 84 ? 11.691 -2.932 -20.635 1.00 77.88 84 THR A N 1
ATOM 630 C CA . THR A 1 84 ? 12.058 -2.474 -21.991 1.00 77.88 84 THR A CA 1
ATOM 631 C C . THR A 1 84 ? 12.165 -3.656 -22.959 1.00 77.88 84 THR A C 1
ATOM 633 O O . THR A 1 84 ? 11.776 -3.520 -24.110 1.00 77.88 84 THR A O 1
ATOM 636 N N . GLU A 1 85 ? 12.622 -4.811 -22.472 1.00 79.00 85 GLU A N 1
ATOM 637 C CA . GLU A 1 85 ? 12.709 -6.083 -23.195 1.00 79.00 85 GLU A CA 1
ATOM 638 C C . GLU A 1 85 ? 12.409 -7.235 -22.218 1.00 79.00 85 GLU A C 1
ATOM 640 O O . GLU A 1 85 ? 12.611 -7.082 -21.009 1.00 79.00 85 GLU A O 1
ATOM 645 N N . GLY A 1 86 ? 11.936 -8.375 -22.731 1.00 83.19 86 GLY A N 1
ATOM 646 C CA . GLY A 1 86 ? 11.581 -9.559 -21.936 1.00 83.19 86 GLY A CA 1
ATOM 647 C C . GLY A 1 86 ? 10.113 -9.618 -21.492 1.00 83.19 86 GLY A C 1
AT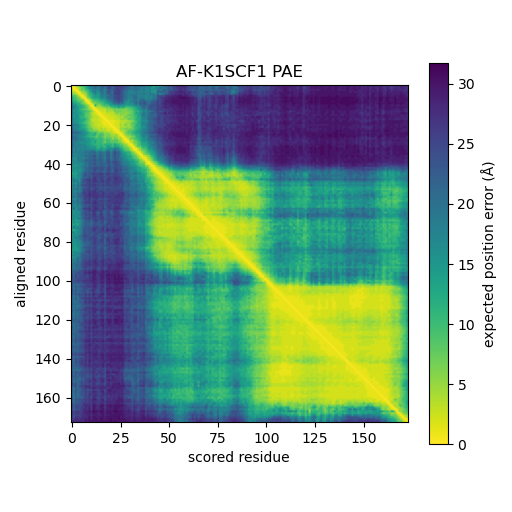OM 648 O O . GLY A 1 86 ? 9.296 -8.771 -21.853 1.00 83.19 86 GLY A O 1
ATOM 649 N N . GLU A 1 87 ? 9.769 -10.644 -20.709 1.00 81.12 87 GLU A N 1
ATOM 650 C CA . GLU A 1 87 ? 8.409 -10.898 -20.215 1.00 81.12 87 GLU A CA 1
ATOM 651 C C . GLU A 1 87 ? 8.408 -11.121 -18.697 1.00 81.12 87 GLU A C 1
ATOM 653 O O . GLU A 1 87 ? 9.341 -11.693 -18.138 1.00 81.12 87 GLU A O 1
ATOM 658 N N . ILE A 1 88 ? 7.329 -10.702 -18.028 1.00 84.00 88 ILE A N 1
ATOM 659 C CA . ILE A 1 88 ? 7.102 -10.957 -16.603 1.00 84.00 88 ILE A CA 1
ATOM 660 C C . ILE A 1 88 ? 5.768 -11.669 -16.429 1.00 84.00 88 ILE A C 1
ATOM 662 O O . ILE A 1 88 ? 4.707 -11.114 -16.719 1.00 84.00 88 ILE A O 1
ATOM 666 N N . ARG A 1 89 ? 5.820 -12.887 -15.885 1.00 82.75 89 ARG A N 1
ATOM 667 C CA . ARG A 1 89 ? 4.639 -13.691 -15.552 1.00 82.75 89 ARG A CA 1
ATOM 668 C C . ARG A 1 89 ? 4.461 -13.731 -14.040 1.00 82.75 89 ARG A C 1
ATOM 670 O O . ARG A 1 89 ? 5.248 -14.346 -13.333 1.00 82.75 89 ARG A O 1
ATOM 677 N N . LEU A 1 90 ? 3.402 -13.090 -13.550 1.00 77.94 90 LEU A N 1
ATOM 678 C CA . LEU A 1 90 ? 3.035 -13.066 -12.130 1.00 77.94 90 LEU A CA 1
ATOM 679 C C . LEU A 1 90 ? 1.671 -13.731 -11.948 1.00 77.94 90 LEU A C 1
ATOM 681 O O . LEU A 1 90 ? 0.702 -13.342 -12.603 1.00 77.94 90 LEU A O 1
ATOM 685 N N . ARG A 1 91 ? 1.599 -14.724 -11.057 1.00 75.44 91 ARG A N 1
ATOM 686 C CA . ARG A 1 91 ? 0.352 -15.390 -10.658 1.00 75.44 91 ARG A CA 1
ATOM 687 C C . ARG A 1 91 ? -0.068 -14.875 -9.282 1.00 75.44 91 ARG A C 1
ATOM 689 O O . ARG A 1 91 ? 0.547 -15.235 -8.287 1.00 75.44 91 ARG A O 1
ATOM 696 N N . GLY A 1 92 ? -1.108 -14.043 -9.241 1.00 69.69 92 GLY A N 1
ATOM 697 C CA . GLY A 1 92 ? -1.629 -13.433 -8.012 1.00 69.69 92 GLY A CA 1
ATOM 698 C C . GLY A 1 92 ? -1.568 -11.903 -8.022 1.00 69.69 92 GLY A C 1
ATOM 699 O O . GLY A 1 92 ? -1.232 -11.291 -9.037 1.00 69.69 92 GLY A O 1
ATOM 700 N N . ARG A 1 93 ? -1.928 -11.288 -6.889 1.00 66.12 93 ARG A N 1
ATOM 701 C CA . ARG A 1 93 ? -1.841 -9.835 -6.670 1.00 66.12 93 ARG A CA 1
ATOM 702 C C . ARG A 1 93 ? -0.497 -9.506 -6.015 1.00 66.12 93 ARG A C 1
ATOM 704 O O . ARG A 1 93 ? -0.111 -10.166 -5.056 1.00 66.12 93 ARG A O 1
ATOM 711 N N . VAL A 1 94 ? 0.200 -8.491 -6.523 1.00 67.19 94 VAL A N 1
ATOM 712 C CA . VAL A 1 94 ? 1.418 -7.949 -5.901 1.00 67.19 94 VAL A CA 1
ATOM 713 C C . VAL A 1 94 ? 1.015 -6.699 -5.131 1.00 67.19 94 VAL A C 1
ATOM 715 O O . VAL A 1 94 ? 0.577 -5.732 -5.743 1.00 67.19 94 VAL A O 1
ATOM 718 N N . ALA A 1 95 ? 1.150 -6.726 -3.807 1.00 60.62 95 ALA A N 1
ATOM 719 C CA . ALA A 1 95 ? 1.024 -5.537 -2.972 1.00 60.62 95 ALA A CA 1
ATOM 720 C C . ALA A 1 95 ? 2.435 -5.030 -2.663 1.00 60.62 95 ALA A C 1
ATOM 722 O O . ALA A 1 95 ? 3.241 -5.747 -2.066 1.00 60.62 95 ALA A O 1
ATOM 723 N N . SER A 1 96 ? 2.768 -3.823 -3.114 1.00 60.94 96 SER A N 1
ATOM 724 C CA . SER A 1 96 ? 4.068 -3.223 -2.829 1.00 60.94 96 SER A CA 1
ATOM 725 C C . SER A 1 96 ? 4.000 -2.466 -1.509 1.00 60.94 96 SER A C 1
ATOM 727 O O . SER A 1 96 ? 3.198 -1.554 -1.359 1.00 60.94 96 SER A O 1
ATOM 729 N N . MET A 1 97 ? 4.886 -2.773 -0.560 1.00 54.47 97 MET A N 1
ATOM 730 C CA . MET A 1 97 ? 5.000 -1.999 0.687 1.00 54.47 97 MET A CA 1
ATOM 731 C C . MET A 1 97 ? 5.478 -0.550 0.441 1.00 54.47 97 MET A C 1
ATOM 733 O O . MET A 1 97 ? 5.401 0.290 1.331 1.00 54.47 97 MET A O 1
ATOM 737 N N . LEU A 1 98 ? 5.926 -0.225 -0.781 1.00 51.75 98 LEU A N 1
ATOM 738 C CA . LEU A 1 98 ? 6.165 1.160 -1.212 1.00 51.75 98 LEU A CA 1
ATOM 739 C C . LEU A 1 98 ? 4.879 2.006 -1.221 1.00 51.75 98 LEU A C 1
ATOM 741 O O . LEU A 1 98 ? 4.972 3.227 -1.291 1.00 51.75 98 LEU A O 1
ATOM 745 N N . GLU A 1 99 ? 3.709 1.366 -1.148 1.00 53.25 99 GLU A N 1
ATOM 746 C CA . GLU A 1 99 ? 2.394 2.009 -1.148 1.00 53.25 99 GLU A CA 1
ATOM 747 C C . GLU A 1 99 ? 1.808 2.217 0.256 1.00 53.25 99 GLU A C 1
ATOM 749 O O . GLU A 1 99 ? 0.663 2.644 0.394 1.00 53.25 99 GLU A O 1
ATOM 754 N N . VAL A 1 100 ? 2.566 1.944 1.326 1.00 52.59 100 VAL A N 1
ATOM 755 C CA . VAL A 1 100 ? 2.085 2.180 2.695 1.00 52.59 100 VAL A CA 1
ATOM 756 C C . VAL A 1 100 ? 1.825 3.679 2.887 1.00 52.59 100 VAL A C 1
ATOM 758 O O . VAL A 1 100 ? 2.748 4.479 3.015 1.00 52.59 100 VAL A O 1
ATOM 761 N N . GLY A 1 101 ? 0.543 4.053 2.864 1.00 54.69 101 GLY A N 1
ATOM 762 C CA . GLY A 1 101 ? 0.059 5.433 2.937 1.00 54.69 101 GLY A CA 1
ATOM 763 C C . GLY A 1 101 ? -0.225 6.101 1.582 1.00 54.69 101 GLY A C 1
ATOM 764 O O . GLY A 1 101 ? -0.850 7.163 1.565 1.00 54.69 101 GLY A O 1
ATOM 765 N N . THR A 1 102 ? 0.168 5.515 0.442 1.00 61.84 102 THR A N 1
ATOM 766 C CA . THR A 1 102 ? -0.189 6.074 -0.874 1.00 61.84 102 THR A CA 1
ATOM 767 C C . THR A 1 102 ? -1.643 5.752 -1.176 1.00 61.84 102 THR A C 1
A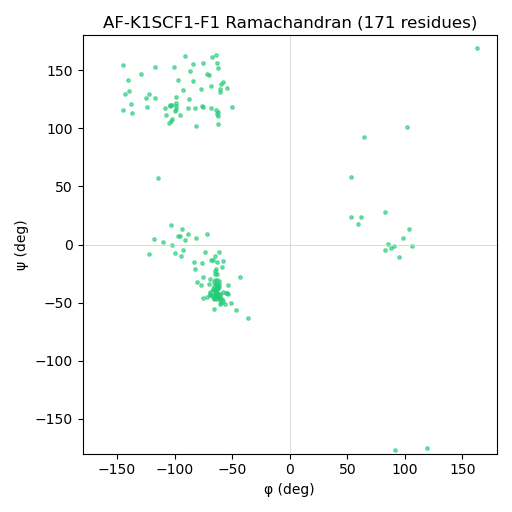TOM 769 O O . THR A 1 102 ? -2.016 4.588 -1.254 1.00 61.84 102 THR A O 1
ATOM 772 N N . GLY A 1 103 ? -2.463 6.785 -1.340 1.00 71.31 103 GLY A N 1
ATOM 773 C CA . GLY A 1 103 ? -3.907 6.622 -1.473 1.00 71.31 103 GLY A CA 1
ATOM 774 C C . GLY A 1 103 ? -4.665 6.871 -0.177 1.00 71.31 103 GLY A C 1
ATOM 775 O O . GLY A 1 103 ? -5.873 6.705 -0.179 1.00 71.31 103 GLY A O 1
ATOM 776 N N . PHE A 1 104 ? -4.011 7.313 0.905 1.00 83.56 104 PHE A N 1
ATOM 777 C CA . PHE A 1 104 ? -4.732 7.926 2.018 1.00 83.56 104 PHE A CA 1
ATOM 778 C C . PHE A 1 104 ? -5.138 9.364 1.679 1.00 83.56 104 PHE A C 1
ATOM 780 O O . PHE A 1 104 ? -4.338 10.163 1.192 1.00 83.56 104 PHE A O 1
ATOM 787 N N . ASN A 1 105 ? -6.388 9.700 1.972 1.00 88.19 105 ASN A N 1
ATOM 788 C CA . ASN A 1 105 ? -6.931 11.041 1.908 1.00 88.19 105 ASN A CA 1
ATOM 789 C C . ASN A 1 105 ? -7.164 11.549 3.333 1.00 88.19 105 ASN A C 1
ATOM 791 O O . ASN A 1 105 ? -7.984 11.014 4.080 1.00 88.19 105 ASN A O 1
ATOM 795 N N . ASN A 1 106 ? -6.450 12.616 3.678 1.00 89.81 106 ASN A N 1
ATOM 796 C CA . ASN A 1 106 ? -6.450 13.237 4.999 1.00 89.81 106 ASN A CA 1
ATOM 797 C C . ASN A 1 106 ? -7.811 13.825 5.415 1.00 89.81 106 ASN A C 1
ATOM 799 O O . ASN A 1 106 ? -8.078 13.947 6.612 1.00 89.81 106 ASN A O 1
ATOM 803 N N . GLU A 1 107 ? -8.661 14.187 4.450 1.00 92.25 107 GLU A N 1
ATOM 804 C CA . GLU A 1 107 ? -10.009 14.711 4.708 1.00 92.25 107 GLU A CA 1
ATOM 805 C C . GLU A 1 107 ? -11.039 13.603 4.966 1.00 92.25 107 GLU A C 1
ATOM 807 O O . GLU A 1 107 ? -12.063 13.859 5.594 1.00 92.25 107 GLU A O 1
ATOM 812 N N . MET A 1 108 ? -10.755 12.376 4.526 1.00 93.94 108 MET A N 1
ATOM 813 C CA . MET A 1 108 ? -11.616 11.211 4.731 1.00 93.94 108 MET A CA 1
ATOM 814 C C . MET A 1 108 ? -11.366 10.581 6.106 1.00 93.94 108 MET A C 1
ATOM 816 O O . MET A 1 108 ? -10.289 10.711 6.692 1.00 93.94 108 MET A O 1
ATOM 820 N N . THR A 1 109 ? -12.360 9.873 6.627 1.00 96.31 109 THR A N 1
ATOM 821 C CA . THR A 1 109 ? -12.246 9.074 7.855 1.00 96.31 109 THR A CA 1
ATOM 822 C C . THR A 1 109 ? -11.322 7.874 7.663 1.00 96.31 109 THR A C 1
ATOM 824 O O . THR A 1 109 ? -11.059 7.446 6.534 1.00 96.31 109 THR A O 1
ATOM 827 N N . GLY A 1 110 ? -10.825 7.291 8.756 1.00 93.19 110 GLY A N 1
ATOM 828 C CA . GLY A 1 110 ? -10.064 6.043 8.688 1.00 93.19 110 GLY A CA 1
ATOM 829 C C . GLY A 1 110 ? -10.833 4.929 7.969 1.00 93.19 110 GLY A C 1
ATOM 830 O O . GLY A 1 110 ? -10.271 4.252 7.109 1.00 93.19 110 GLY A O 1
ATOM 831 N N . ARG A 1 111 ? -12.138 4.801 8.237 1.00 94.38 111 ARG A N 1
ATOM 832 C CA . ARG A 1 111 ? -13.019 3.821 7.591 1.00 94.38 111 ARG A CA 1
ATOM 833 C C . ARG A 1 111 ? -13.086 4.012 6.080 1.00 94.38 111 ARG A C 1
ATOM 835 O O . ARG A 1 111 ? -12.886 3.066 5.324 1.00 94.38 111 ARG A O 1
ATOM 842 N N . GLU A 1 112 ? -13.351 5.229 5.625 1.00 93.75 112 GLU A N 1
ATOM 843 C CA . GLU A 1 112 ? -13.426 5.533 4.195 1.00 93.75 112 GLU A CA 1
ATOM 844 C C . GLU A 1 112 ? -12.079 5.315 3.498 1.00 93.75 112 GLU A C 1
ATOM 846 O O . GLU A 1 112 ? -12.033 4.834 2.365 1.00 93.75 112 GLU A O 1
ATOM 851 N N . ASN A 1 113 ? -10.973 5.597 4.190 1.00 91.81 113 ASN A N 1
ATOM 852 C CA . ASN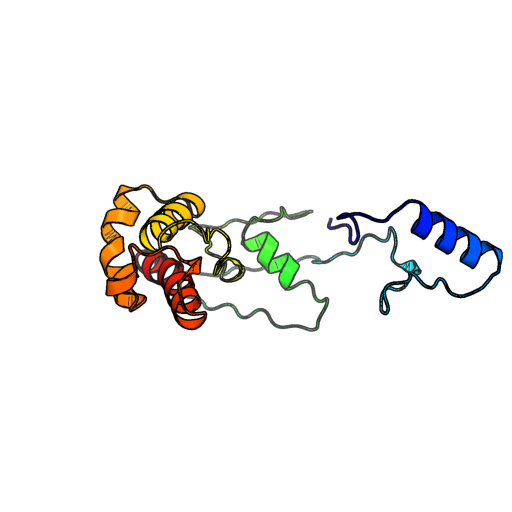 A 1 113 ? -9.638 5.288 3.694 1.00 91.81 113 ASN A CA 1
ATOM 853 C C . ASN A 1 113 ? -9.409 3.783 3.530 1.00 91.81 113 ASN A C 1
ATOM 855 O O . ASN A 1 113 ? -8.811 3.387 2.529 1.00 91.81 113 ASN A O 1
ATOM 859 N N . ILE A 1 114 ? -9.919 2.938 4.433 1.00 90.94 114 ILE A N 1
ATOM 860 C CA . ILE A 1 114 ? -9.877 1.476 4.260 1.00 90.94 114 ILE A CA 1
ATOM 861 C C . ILE A 1 114 ? -10.590 1.074 2.962 1.00 90.94 114 ILE A C 1
ATOM 863 O O . ILE A 1 114 ? -10.024 0.326 2.168 1.00 90.94 114 ILE A O 1
ATOM 867 N N . TYR A 1 115 ? -11.788 1.605 2.698 1.00 90.62 115 TYR A N 1
ATOM 868 C CA . TYR A 1 115 ? -12.528 1.307 1.463 1.00 90.62 115 TYR A CA 1
ATOM 869 C C . TYR A 1 115 ? -11.836 1.818 0.200 1.00 90.62 115 TYR A C 1
ATOM 871 O O . TYR A 1 115 ? -11.807 1.117 -0.809 1.00 90.62 115 TYR A O 1
ATOM 879 N N . MET A 1 116 ? -11.285 3.029 0.235 1.00 88.00 116 MET A N 1
ATOM 880 C CA . MET A 1 116 ? -10.598 3.614 -0.914 1.00 88.00 116 MET A CA 1
ATOM 881 C C . MET A 1 116 ? -9.329 2.832 -1.261 1.00 88.00 116 MET A C 1
ATOM 883 O O . MET A 1 116 ? -9.136 2.472 -2.421 1.00 88.00 116 MET A O 1
ATOM 887 N N . ASN A 1 117 ? -8.509 2.493 -0.262 1.00 84.69 117 ASN A N 1
ATOM 888 C CA . ASN A 1 117 ? -7.361 1.605 -0.462 1.00 84.69 117 ASN A CA 1
ATOM 889 C C . ASN A 1 117 ? -7.828 0.212 -0.933 1.00 84.69 117 ASN A C 1
ATOM 891 O O . ASN A 1 117 ? -7.236 -0.348 -1.854 1.00 84.69 117 ASN A O 1
ATOM 895 N N . GLY A 1 118 ? -8.960 -0.263 -0.390 1.00 82.81 118 GLY A N 1
ATOM 896 C CA . GLY A 1 118 ? -9.829 -1.340 -0.891 1.00 82.81 118 GLY A CA 1
ATOM 897 C C . GLY A 1 118 ? -9.947 -1.386 -2.419 1.00 82.81 118 GLY A C 1
ATOM 898 O O . GLY A 1 118 ? -9.543 -2.331 -3.102 1.00 82.81 118 GLY A O 1
ATOM 899 N N . ALA A 1 119 ? -10.500 -0.314 -2.968 1.00 83.69 119 ALA A N 1
ATOM 900 C CA . ALA A 1 119 ? -10.751 -0.192 -4.393 1.00 83.69 119 ALA A CA 1
ATOM 901 C C . ALA A 1 119 ? -9.456 -0.065 -5.215 1.00 83.69 119 ALA A C 1
ATOM 903 O O . ALA A 1 119 ? -9.348 -0.698 -6.265 1.00 83.69 119 ALA A O 1
ATOM 904 N N . ILE A 1 120 ? -8.465 0.703 -4.738 1.00 80.50 120 ILE A N 1
ATOM 905 C CA . ILE A 1 120 ? -7.183 0.932 -5.439 1.00 80.50 120 ILE A CA 1
ATOM 906 C C . ILE A 1 120 ? -6.451 -0.386 -5.710 1.00 80.50 120 ILE A C 1
ATOM 908 O O . ILE A 1 120 ? -5.933 -0.611 -6.802 1.00 80.50 120 ILE A O 1
ATOM 912 N N . LEU A 1 121 ? -6.461 -1.289 -4.737 1.00 76.06 121 LEU A N 1
ATOM 913 C CA . LEU A 1 121 ? -5.811 -2.596 -4.826 1.00 76.06 121 LEU A CA 1
ATOM 914 C C . LEU A 1 121 ? -6.731 -3.680 -5.442 1.00 76.06 121 LEU A C 1
ATOM 916 O O . LEU A 1 121 ? -6.389 -4.868 -5.451 1.00 76.06 121 LEU A O 1
ATOM 920 N N . GLY A 1 122 ? -7.894 -3.286 -5.975 1.00 77.50 122 GLY A N 1
ATOM 921 C CA . GLY A 1 122 ? -8.767 -4.133 -6.788 1.00 77.50 122 GLY A CA 1
ATOM 922 C C . GLY A 1 122 ? -9.706 -5.059 -6.013 1.00 77.50 122 GLY A C 1
ATOM 923 O O . GLY A 1 122 ? -10.046 -6.127 -6.527 1.00 77.50 122 GLY A O 1
ATOM 924 N N . MET A 1 123 ? -10.110 -4.695 -4.791 1.00 80.12 123 MET A N 1
ATOM 925 C CA . MET A 1 123 ? -11.178 -5.394 -4.071 1.00 80.12 123 MET A CA 1
ATOM 926 C C . MET A 1 123 ? -12.560 -4.863 -4.428 1.00 80.12 123 MET A C 1
ATOM 928 O O . MET A 1 123 ? -12.777 -3.677 -4.676 1.00 80.12 123 MET A O 1
ATOM 932 N N . THR A 1 124 ? -13.523 -5.769 -4.368 1.00 87.50 124 THR A N 1
ATOM 933 C CA . THR A 1 124 ? -14.938 -5.434 -4.297 1.00 87.50 124 THR A CA 1
ATOM 934 C C . THR A 1 124 ? -15.292 -4.940 -2.898 1.00 87.50 124 THR A C 1
ATOM 936 O O . THR A 1 124 ? -14.661 -5.303 -1.904 1.00 87.50 124 THR A O 1
ATOM 939 N N . ARG A 1 125 ? -16.364 -4.152 -2.797 1.00 88.31 125 ARG A N 1
ATOM 940 C CA . ARG A 1 125 ? -16.869 -3.670 -1.507 1.00 88.31 125 ARG A CA 1
ATOM 941 C C . ARG A 1 125 ? -17.156 -4.811 -0.524 1.00 88.31 125 ARG A C 1
ATOM 943 O O . ARG A 1 125 ? -16.744 -4.722 0.621 1.00 88.31 125 ARG A O 1
ATOM 950 N N . ALA A 1 126 ? -17.746 -5.909 -1.001 1.00 90.56 126 ALA A N 1
ATOM 951 C CA . ALA A 1 126 ? -18.053 -7.079 -0.178 1.00 90.56 126 ALA A CA 1
ATOM 952 C C . ALA A 1 126 ? -16.799 -7.753 0.410 1.00 90.56 126 ALA A C 1
ATOM 954 O O . ALA A 1 126 ? -16.820 -8.230 1.545 1.00 90.56 126 ALA A O 1
ATOM 955 N N . GL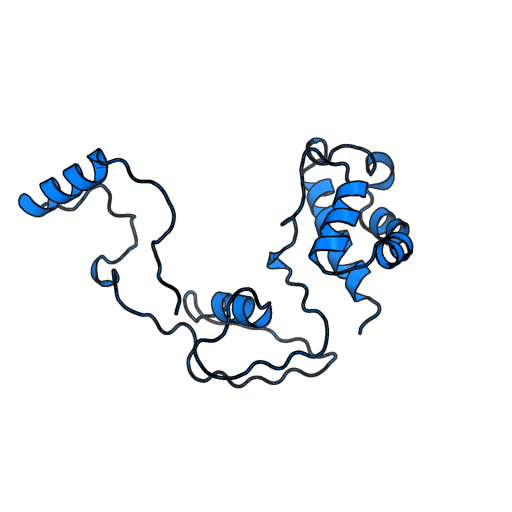U A 1 127 ? -15.688 -7.785 -0.336 1.00 86.00 127 GLU A N 1
ATOM 956 C CA . GLU A 1 127 ? -14.422 -8.300 0.194 1.00 86.00 127 GLU A CA 1
ATOM 957 C C . GLU A 1 127 ? -13.875 -7.390 1.304 1.00 86.00 127 GLU A C 1
ATOM 959 O O . GLU A 1 127 ? -13.372 -7.904 2.305 1.00 86.00 127 GLU A O 1
ATOM 964 N N . VAL A 1 128 ? -13.991 -6.065 1.152 1.00 89.12 128 VAL A N 1
ATOM 965 C CA . VAL A 1 128 ? -13.590 -5.097 2.189 1.00 89.12 128 VAL A CA 1
ATOM 966 C C . VAL A 1 128 ? -14.477 -5.234 3.425 1.00 89.12 128 VAL A C 1
ATOM 968 O O . VAL A 1 128 ? -13.949 -5.358 4.527 1.00 89.12 128 VAL A O 1
ATOM 971 N N . ASP A 1 129 ? -15.799 -5.303 3.243 1.00 92.12 129 ASP A N 1
ATOM 972 C CA . ASP A 1 129 ? -16.777 -5.484 4.324 1.00 92.12 129 ASP A CA 1
ATOM 973 C C . ASP A 1 129 ? -16.434 -6.720 5.171 1.00 92.12 129 ASP A C 1
ATOM 975 O O . ASP A 1 129 ? -16.430 -6.657 6.395 1.00 92.12 129 ASP A O 1
ATOM 979 N N . SER A 1 130 ? -16.047 -7.831 4.531 1.00 91.38 130 SER A N 1
ATOM 980 C CA . SER A 1 130 ? -15.694 -9.080 5.228 1.00 91.38 130 SER A CA 1
ATOM 981 C C . SER A 1 130 ? -14.427 -9.011 6.094 1.00 91.38 130 SER A C 1
ATOM 983 O O . SER A 1 130 ? -14.158 -9.934 6.861 1.00 91.38 130 SER A O 1
ATOM 985 N N . LYS A 1 131 ? -13.617 -7.957 5.939 1.00 89.19 131 LYS A N 1
ATOM 986 C CA . LYS A 1 131 ? -12.310 -7.785 6.594 1.00 89.19 131 LYS A CA 1
ATOM 987 C C . LYS A 1 131 ? -12.219 -6.521 7.438 1.00 89.19 131 LYS A C 1
ATOM 989 O O . LYS A 1 131 ? -11.221 -6.342 8.134 1.00 89.19 131 LYS A O 1
ATOM 994 N N . ILE A 1 132 ? -13.216 -5.642 7.368 1.00 90.75 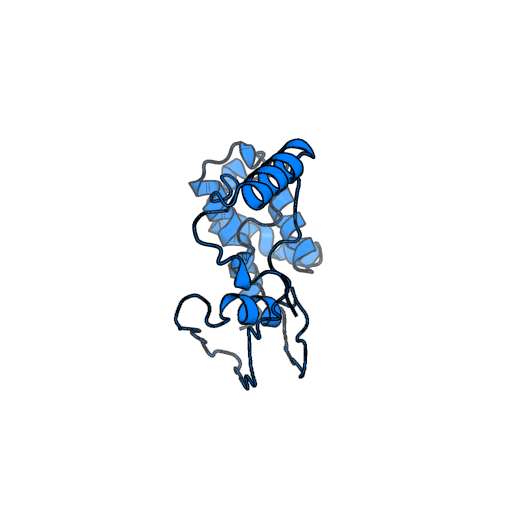132 ILE A N 1
ATOM 995 C CA . ILE A 1 132 ? -13.127 -4.304 7.945 1.00 90.75 132 ILE A CA 1
ATOM 996 C C . ILE A 1 132 ? -12.899 -4.349 9.455 1.00 90.75 132 ILE A C 1
ATOM 998 O O . ILE A 1 132 ? -12.012 -3.658 9.944 1.00 90.75 132 ILE A O 1
ATOM 1002 N N . ASP A 1 133 ? -13.599 -5.229 10.168 1.00 90.75 133 ASP A N 1
ATOM 1003 C CA . ASP A 1 133 ? -13.462 -5.363 11.619 1.00 90.75 133 ASP A CA 1
ATOM 1004 C C . ASP A 1 133 ? -12.057 -5.839 12.004 1.00 90.75 133 ASP A C 1
ATOM 1006 O O . ASP A 1 133 ? -11.431 -5.262 12.889 1.00 90.75 133 ASP A O 1
ATOM 1010 N N . GLN A 1 134 ? -11.502 -6.801 11.257 1.00 89.69 134 GLN A N 1
ATOM 1011 C CA . GLN A 1 134 ? -10.135 -7.288 11.460 1.00 89.69 134 GLN A CA 1
ATOM 1012 C C . GLN A 1 134 ? -9.089 -6.187 11.216 1.00 89.69 134 GLN A C 1
ATOM 1014 O O . GLN A 1 134 ? -8.098 -6.101 11.939 1.00 89.69 134 GLN A O 1
ATOM 1019 N N . ILE A 1 135 ? -9.289 -5.343 10.197 1.00 90.00 135 ILE A N 1
ATOM 1020 C CA . ILE A 1 135 ? -8.403 -4.204 9.908 1.00 90.00 135 ILE A CA 1
ATOM 1021 C C . ILE A 1 135 ? -8.465 -3.186 11.049 1.00 90.00 135 ILE A C 1
ATOM 1023 O O . ILE A 1 135 ? -7.429 -2.690 11.492 1.00 90.00 135 ILE A O 1
ATOM 1027 N N . ILE A 1 136 ? -9.674 -2.871 11.519 1.00 91.31 136 ILE A N 1
ATOM 1028 C CA . ILE A 1 136 ? -9.897 -1.906 12.596 1.00 91.31 136 ILE A CA 1
ATOM 1029 C C . ILE A 1 136 ? -9.248 -2.399 13.889 1.00 91.31 136 ILE A C 1
ATOM 1031 O O . ILE A 1 136 ? -8.502 -1.642 14.511 1.00 91.31 136 ILE A O 1
ATOM 1035 N N . GLU A 1 137 ? -9.465 -3.664 14.245 1.00 89.88 137 GLU A N 1
ATOM 1036 C CA . GLU A 1 137 ? -8.876 -4.304 15.421 1.00 89.88 137 GLU A CA 1
ATOM 1037 C C . GLU A 1 137 ? -7.343 -4.301 15.351 1.00 89.88 137 GLU A C 1
ATOM 1039 O O . GLU A 1 137 ? -6.691 -3.800 16.264 1.00 89.88 137 GLU A O 1
ATOM 1044 N N . PHE A 1 138 ? -6.759 -4.751 14.234 1.00 87.19 138 PHE A N 1
ATOM 1045 C CA . PHE A 1 138 ? -5.302 -4.783 14.051 1.00 87.19 138 PHE A CA 1
ATOM 1046 C C . PHE A 1 138 ? -4.663 -3.383 14.071 1.00 87.19 138 PHE A C 1
ATOM 1048 O O . PHE A 1 138 ? -3.523 -3.222 14.501 1.00 87.19 138 PHE A O 1
ATOM 1055 N N . SER A 1 139 ? -5.397 -2.355 13.633 1.00 89.31 139 SER A N 1
ATOM 1056 C CA . SER A 1 139 ? -4.916 -0.969 13.660 1.00 89.31 139 SER A CA 1
ATOM 1057 C C . SER A 1 139 ? -4.936 -0.328 15.043 1.00 89.31 139 SER A C 1
ATOM 1059 O O . SER A 1 139 ? -4.331 0.733 15.219 1.00 89.31 139 SER A O 1
ATOM 1061 N N . GLU A 1 140 ? -5.656 -0.922 16.001 1.00 89.88 140 GLU A N 1
ATOM 1062 C CA . GLU A 1 140 ? -5.941 -0.341 17.319 1.00 89.88 140 GLU A CA 1
ATOM 1063 C C . GLU A 1 140 ? -6.554 1.076 17.232 1.00 89.88 140 GLU A C 1
ATOM 1065 O O . GLU A 1 140 ? -6.441 1.878 18.156 1.00 89.88 140 GLU A O 1
ATOM 1070 N N . CYS A 1 141 ? -7.191 1.416 16.104 1.00 90.00 141 CYS A N 1
ATOM 1071 C CA . CYS A 1 141 ? -7.785 2.733 15.851 1.00 90.00 141 CYS A CA 1
ATOM 1072 C C . CYS A 1 141 ? -9.316 2.735 15.992 1.00 90.00 141 CYS A C 1
ATOM 1074 O O . CYS A 1 141 ? -9.955 3.662 15.498 1.00 90.00 141 CYS A O 1
ATOM 1076 N N . GLY A 1 142 ? -9.906 1.720 16.637 1.00 89.62 142 GLY A N 1
ATOM 1077 C CA . GLY A 1 142 ? -11.358 1.508 16.729 1.00 89.62 142 GLY A CA 1
ATOM 1078 C C . GLY A 1 142 ? -12.157 2.758 17.096 1.00 89.62 142 GLY A C 1
ATOM 1079 O O . GLY A 1 142 ? -12.994 3.194 16.310 1.00 89.62 142 GLY A O 1
ATOM 1080 N N . ASP A 1 143 ? -11.827 3.393 18.220 1.00 91.94 143 ASP A N 1
ATOM 1081 C CA . ASP A 1 143 ? -12.545 4.578 18.722 1.00 91.94 143 ASP A CA 1
ATOM 1082 C C . ASP A 1 143 ? -12.448 5.800 17.793 1.00 91.94 143 ASP A C 1
ATOM 1084 O O . ASP A 1 143 ? -13.276 6.708 17.844 1.00 91.94 143 ASP A O 1
ATOM 1088 N N . PHE A 1 144 ? -11.434 5.831 16.927 1.00 93.19 144 PHE A N 1
ATOM 1089 C CA . PHE A 1 144 ? -11.144 6.955 16.041 1.00 93.19 144 PHE A CA 1
ATOM 1090 C C . PHE A 1 144 ? -11.424 6.643 14.575 1.00 93.19 144 PHE A C 1
ATOM 1092 O O . PHE A 1 144 ? -11.199 7.512 13.737 1.00 93.19 144 PHE A O 1
ATOM 1099 N N . ILE A 1 145 ? -11.926 5.450 14.243 1.00 94.94 145 ILE A N 1
ATOM 1100 C CA . ILE A 1 145 ? -12.008 4.987 12.855 1.00 94.94 145 ILE A CA 1
ATOM 1101 C C . ILE A 1 145 ? -12.887 5.879 11.970 1.00 94.94 145 ILE A C 1
ATOM 1103 O O . ILE A 1 145 ? -12.603 6.061 10.786 1.00 94.94 145 ILE A O 1
ATOM 1107 N N . ASP A 1 146 ? -13.909 6.491 12.563 1.00 96.12 146 ASP A N 1
ATOM 1108 C CA . ASP A 1 146 ? -14.835 7.414 11.906 1.00 96.12 146 ASP A CA 1
ATOM 1109 C C . ASP A 1 146 ? -14.397 8.891 12.053 1.00 96.12 146 ASP A C 1
ATOM 1111 O O . ASP A 1 146 ? -15.144 9.820 11.755 1.00 96.12 146 ASP A O 1
ATOM 1115 N N . THR A 1 147 ? -13.156 9.133 12.491 1.00 95.25 147 THR A N 1
ATOM 1116 C CA . THR A 1 147 ? -12.528 10.461 12.546 1.00 95.25 147 THR A CA 1
ATOM 1117 C C . THR A 1 147 ? -11.651 10.689 11.307 1.00 95.25 147 THR A C 1
ATOM 1119 O O . THR A 1 147 ? -10.954 9.766 10.879 1.00 95.25 147 THR A O 1
ATOM 1122 N N . PRO A 1 148 ? -11.620 11.909 10.728 1.00 95.38 148 PRO A N 1
ATOM 1123 C CA . PRO A 1 148 ? -10.717 12.238 9.626 1.00 95.38 148 PRO A CA 1
ATOM 1124 C C . PRO A 1 148 ? -9.245 11.960 9.950 1.00 95.38 148 PRO A C 1
ATOM 1126 O O . PRO A 1 148 ? -8.759 12.378 11.008 1.00 95.38 148 PRO A O 1
ATOM 1129 N N . VAL A 1 149 ? -8.510 11.329 9.027 1.00 92.25 149 VAL A N 1
ATOM 1130 C CA . VAL A 1 149 ? -7.129 10.871 9.292 1.00 92.25 149 VAL A CA 1
ATOM 1131 C C . VAL A 1 149 ? -6.160 12.020 9.555 1.00 92.25 149 VAL A C 1
ATOM 1133 O O . VAL A 1 149 ? -5.171 11.832 10.252 1.00 92.25 149 VAL A O 1
ATOM 1136 N N . LYS A 1 150 ? -6.453 13.244 9.096 1.00 92.19 150 LYS A N 1
ATOM 1137 C CA . LYS A 1 150 ? -5.667 14.438 9.464 1.00 92.19 150 LYS A CA 1
ATOM 1138 C C . LYS A 1 150 ? -5.607 14.718 10.968 1.00 92.19 150 LYS A C 1
ATOM 1140 O O . LYS A 1 150 ? -4.755 15.483 11.405 1.00 92.19 150 LYS A O 1
ATOM 1145 N N . ARG A 1 151 ? -6.537 14.160 11.750 1.00 91.62 151 ARG A N 1
ATOM 1146 C CA . ARG A 1 151 ? -6.568 14.279 13.216 1.00 91.62 151 ARG A CA 1
ATOM 1147 C C . ARG A 1 151 ? -5.846 13.130 13.917 1.00 91.62 151 ARG A C 1
ATOM 1149 O O . ARG A 1 151 ? -5.747 13.142 15.139 1.00 91.62 151 ARG A O 1
ATOM 1156 N N . TYR A 1 152 ? -5.374 12.133 13.172 1.00 92.31 152 TYR A N 1
ATOM 1157 C CA . TYR A 1 152 ? -4.643 11.015 13.745 1.00 92.31 152 TYR A CA 1
ATOM 1158 C C . TYR A 1 152 ? -3.258 11.486 14.177 1.00 92.31 152 TYR A C 1
ATOM 1160 O O . TYR A 1 152 ? -2.629 12.320 13.525 1.00 92.31 152 TYR A O 1
ATOM 1168 N N . SER A 1 153 ? -2.746 10.901 15.257 1.00 91.19 153 SER A N 1
ATOM 1169 C CA . SER A 1 153 ? -1.312 10.986 15.518 1.00 91.19 153 SER A CA 1
ATOM 1170 C C . SER A 1 153 ? -0.539 10.287 14.394 1.00 91.19 153 SER A C 1
ATOM 1172 O O . SER A 1 153 ? -1.049 9.359 13.758 1.00 91.19 153 SER A O 1
ATOM 1174 N N . SER A 1 154 ? 0.726 10.661 14.190 1.00 85.56 154 SER A N 1
ATOM 1175 C CA . SER A 1 154 ? 1.591 9.989 13.210 1.00 85.56 154 SER A CA 1
ATOM 1176 C C . SER A 1 154 ? 1.655 8.473 13.439 1.00 85.56 154 SER A C 1
ATOM 1178 O O . SER A 1 154 ? 1.691 7.706 12.483 1.00 85.56 154 SER A O 1
ATOM 1180 N N . GLY A 1 155 ? 1.603 8.027 14.701 1.00 86.19 155 GLY A N 1
ATOM 1181 C CA . GLY A 1 155 ? 1.578 6.606 15.054 1.00 86.19 155 GLY A CA 1
ATOM 1182 C C . GLY A 1 155 ? 0.290 5.903 14.626 1.00 86.19 155 GLY A C 1
ATOM 1183 O O . GLY A 1 155 ? 0.354 4.829 14.041 1.00 86.19 155 GLY A O 1
ATOM 1184 N N . MET A 1 156 ? -0.873 6.516 14.855 1.00 90.75 156 MET A N 1
ATOM 1185 C CA . MET A 1 156 ? -2.161 5.966 14.408 1.00 90.75 156 MET A CA 1
ATOM 1186 C C . MET A 1 156 ? -2.253 5.895 12.884 1.00 90.75 156 MET A C 1
ATOM 1188 O O . MET A 1 156 ? -2.717 4.895 12.345 1.00 90.75 156 MET A O 1
ATOM 1192 N N . PHE A 1 157 ? -1.776 6.931 12.186 1.00 88.44 157 PHE A N 1
ATOM 1193 C CA . PHE A 1 157 ? -1.720 6.927 10.724 1.00 88.44 157 PHE A CA 1
ATOM 1194 C C . PHE A 1 157 ? -0.896 5.741 10.212 1.00 88.44 157 PHE A C 1
ATOM 1196 O O . PHE A 1 157 ? -1.358 4.977 9.369 1.00 88.44 157 PHE A O 1
ATOM 1203 N N . VAL A 1 158 ? 0.301 5.550 10.777 1.00 85.88 158 VAL A N 1
ATOM 1204 C CA . VAL A 1 158 ? 1.192 4.435 10.442 1.00 85.88 158 VAL A CA 1
ATOM 1205 C C . VAL A 1 158 ? 0.524 3.094 10.750 1.00 85.88 158 VAL A C 1
ATOM 1207 O O . VAL A 1 158 ? 0.496 2.232 9.875 1.00 85.88 158 VAL A O 1
ATOM 1210 N N . LYS A 1 159 ? -0.074 2.919 11.937 1.00 88.44 159 LYS A N 1
ATOM 1211 C CA . LYS A 1 159 ? -0.792 1.686 12.300 1.00 88.44 159 LYS A CA 1
ATOM 1212 C C . LYS A 1 159 ? -1.885 1.363 11.287 1.00 88.44 159 LYS A C 1
ATOM 1214 O O . LYS A 1 159 ? -1.889 0.262 10.747 1.00 88.44 159 LYS A O 1
ATOM 1219 N N . LEU A 1 160 ? -2.757 2.317 10.961 1.00 88.06 160 LEU A N 1
ATOM 1220 C CA . LEU A 1 160 ? -3.832 2.104 9.991 1.00 88.06 160 LEU A CA 1
ATOM 1221 C C . LEU A 1 160 ? -3.284 1.786 8.588 1.00 88.06 160 LEU A C 1
ATOM 1223 O O . LEU A 1 160 ? -3.719 0.815 7.971 1.00 88.06 160 LEU A O 1
ATOM 1227 N N . ALA A 1 161 ? -2.280 2.530 8.114 1.00 84.62 161 ALA A N 1
ATOM 1228 C CA . ALA A 1 161 ? -1.644 2.294 6.816 1.00 84.62 161 ALA A CA 1
ATOM 1229 C C . ALA A 1 161 ? -0.978 0.908 6.719 1.00 84.62 161 ALA A C 1
ATOM 1231 O O . ALA A 1 161 ? -1.010 0.282 5.661 1.00 84.62 161 ALA A O 1
ATOM 1232 N N . PHE A 1 162 ? -0.422 0.401 7.822 1.00 80.44 162 PHE A N 1
ATOM 1233 C CA . PHE A 1 162 ? 0.138 -0.949 7.912 1.00 80.44 162 PHE A CA 1
ATOM 1234 C C . PHE A 1 162 ? -0.893 -2.037 8.187 1.00 80.44 162 PHE A C 1
ATOM 1236 O O . PHE A 1 162 ? -0.578 -3.204 8.000 1.00 80.44 162 PHE A O 1
ATOM 1243 N N . SER A 1 163 ? -2.105 -1.692 8.612 1.00 80.44 163 SER A N 1
ATOM 1244 C CA . SER A 1 163 ? -3.150 -2.674 8.916 1.00 80.44 163 SER A CA 1
ATOM 1245 C C . SER A 1 163 ? -3.861 -3.162 7.671 1.00 80.44 163 SER A C 1
ATOM 1247 O O . SER A 1 163 ? -4.267 -4.321 7.614 1.00 80.44 163 SER A O 1
ATOM 1249 N N . VAL A 1 164 ? -3.981 -2.289 6.668 1.00 74.12 164 VAL A N 1
ATOM 1250 C CA . VAL A 1 164 ? -4.700 -2.590 5.432 1.00 74.12 164 VAL A CA 1
ATOM 1251 C C . VAL A 1 164 ? -3.984 -3.695 4.631 1.00 74.12 164 VAL A C 1
ATOM 1253 O O . VAL A 1 164 ? -4.616 -4.721 4.421 1.00 74.12 164 VAL A O 1
ATOM 1256 N N . PRO A 1 165 ? -2.688 -3.617 4.250 1.00 63.62 165 PRO A N 1
ATOM 1257 C CA . PRO A 1 165 ? -2.066 -4.613 3.349 1.00 63.62 165 PRO A CA 1
ATOM 1258 C C . PRO A 1 165 ? -1.809 -6.046 3.901 1.00 63.62 165 PRO A C 1
ATOM 1260 O O . PRO A 1 165 ? -1.878 -7.009 3.130 1.00 63.62 165 PRO A O 1
ATOM 1263 N N . PRO A 1 166 ? -1.481 -6.270 5.187 1.00 55.25 166 PRO A N 1
ATOM 1264 C CA . PRO A 1 166 ? -1.244 -7.616 5.729 1.00 55.25 166 PRO A CA 1
ATOM 1265 C C . PRO A 1 166 ? -2.529 -8.423 5.951 1.00 55.25 166 PRO A C 1
ATOM 1267 O O . PRO A 1 166 ? -2.620 -9.573 5.520 1.00 55.25 166 PRO A O 1
ATOM 1270 N N . THR A 1 167 ? -3.564 -7.827 6.553 1.00 56.53 167 THR A N 1
ATOM 1271 C CA . THR A 1 167 ? -4.881 -8.484 6.725 1.00 56.53 167 THR A CA 1
ATOM 1272 C C . THR A 1 167 ? -5.560 -8.757 5.377 1.00 56.53 167 THR A C 1
ATOM 1274 O O . THR A 1 167 ? -6.323 -9.716 5.215 1.00 56.53 167 THR A O 1
ATOM 1277 N N . TRP A 1 168 ? -5.217 -7.968 4.361 1.00 64.94 168 TRP A N 1
ATOM 1278 C CA . TRP A 1 168 ? -5.617 -8.146 2.970 1.00 64.94 168 TRP A CA 1
ATOM 1279 C C . TRP A 1 168 ? -5.109 -9.435 2.329 1.00 64.94 168 TRP A C 1
ATOM 1281 O O . TRP A 1 168 ? -5.860 -10.121 1.637 1.00 64.94 168 TRP A O 1
ATOM 1291 N N . THR A 1 169 ? -3.836 -9.771 2.551 1.00 55.88 169 THR A N 1
ATOM 1292 C CA . THR A 1 169 ? -3.123 -10.846 1.838 1.00 55.88 169 THR A CA 1
ATOM 1293 C C . THR A 1 169 ? -3.149 -12.190 2.567 1.00 55.88 169 THR A C 1
ATOM 1295 O O . THR A 1 169 ? -2.837 -13.220 1.965 1.00 55.88 169 THR A O 1
ATOM 1298 N N . ALA A 1 170 ? -3.611 -12.219 3.820 1.00 47.81 170 ALA A N 1
ATOM 1299 C CA . ALA A 1 170 ? -3.638 -13.403 4.684 1.00 47.81 170 ALA A CA 1
ATOM 1300 C C . ALA A 1 170 ? -4.495 -14.589 4.180 1.00 47.81 170 ALA A C 1
ATOM 1302 O O . ALA A 1 170 ? -4.462 -15.656 4.781 1.00 47.81 170 ALA A O 1
ATOM 1303 N N . ARG A 1 171 ? -5.252 -14.450 3.080 1.00 40.62 171 ARG A N 1
ATOM 1304 C CA . ARG A 1 171 ? -6.049 -15.548 2.490 1.00 40.62 171 ARG A CA 1
ATOM 1305 C C . ARG A 1 171 ? -5.427 -16.193 1.242 1.00 40.62 171 ARG A C 1
ATOM 1307 O O . ARG A 1 171 ? -6.030 -17.100 0.680 1.00 40.62 171 ARG A O 1
ATOM 1314 N N . SER A 1 172 ? -4.257 -15.730 0.798 1.00 32.94 172 SER A N 1
ATOM 1315 C CA . SER A 1 172 ? -3.627 -16.164 -0.466 1.00 32.94 172 SER A CA 1
ATOM 1316 C C . SER A 1 172 ? -2.264 -16.861 -0.326 1.00 32.94 172 SER A C 1
ATOM 1318 O O . SER A 1 172 ? -1.672 -17.228 -1.346 1.00 32.94 172 SER A O 1
ATOM 1320 N N . TRP A 1 173 ? -1.790 -17.110 0.896 1.00 29.72 173 TRP A N 1
ATOM 1321 C CA . TRP A 1 173 ? -0.566 -17.877 1.168 1.00 29.72 173 TRP A CA 1
ATOM 1322 C C . TRP A 1 173 ? -0.876 -19.324 1.536 1.00 29.72 173 TRP A C 1
ATOM 1324 O O . TRP A 1 173 ? -1.902 -19.560 2.200 1.00 29.72 173 TRP A O 1
#

Sequence (173 aa):
QYKLGQIGGGTLTHDLQSWWARVRGKEDPNTVIGTDARLFGKTFMALNGVDLTVYKGEALGIIGRNGAGKSTLLKILSRITAPTEGEIRLRGRVASMLEVGTGFNNEMTGRENIYMNGAILGMTRAEVDSKIDQIIEFSECGDFIDTPVKRYSSGMFVKLAFSVPPTWTARSW

Solvent-accessible surface area (backbone atoms only — not comparable to full-atom values): 11297 Å² total; per-residue (Å²): 121,75,79,87,89,86,78,84,90,79,60,76,66,57,59,52,51,44,50,56,22,56,77,69,75,44,86,47,89,82,61,61,89,89,64,68,80,87,51,76,87,60,86,61,83,55,75,77,91,84,86,84,87,84,61,93,92,65,86,85,83,91,82,76,64,91,86,64,21,63,70,57,51,50,34,38,73,58,65,78,39,79,72,82,71,86,86,86,89,78,91,77,87,77,84,59,79,90,43,64,54,66,68,63,51,50,83,37,25,43,54,56,32,53,52,48,45,31,47,77,75,70,46,54,71,68,62,43,65,77,41,45,66,61,30,35,60,71,22,72,41,61,97,49,27,85,38,38,44,69,75,46,54,75,66,52,47,51,34,44,38,60,19,53,64,57,72,67,50,71,84,78,119